Protein AF-A0A355RFV9-F1 (afdb_monomer)

Foldseek 3Di:
DEAAADDPVCVVVVVCVVVCVCVVVVHDDDDDHHHLPDQQLVCVVVVVDPDYDADPQLQVVSVVVPSVDDDPDDPDPDDPDDFDDDPPLPDDDPVSCVPPDGDFRDNHRVRVVVVVD

Radius of gyration: 17.01 Å; Cα contacts (8 Å, |Δi|>4): 99; chains: 1; bounding box: 43×23×51 Å

Mean predicted aligned error: 3.71 Å

pLDDT: mean 92.27, std 5.57, range [68.94, 98.69]

Sequence (117 aa):
QLQWVTQAQFAGYYVALDKGFYAAEDLNVTILPGGPDIAPPQVLAGGGADAMLNWMPSALAAREKGLPVVNIAQPFKSSGLMLTCWKDTGIKSPADFKGKTIGVWFYGNEYPFLSWM

Structure (mmCIF, N/CA/C/O backbone):
data_AF-A0A355RFV9-F1
#
_entry.id   AF-A0A355RFV9-F1
#
loop_
_atom_site.group_PDB
_atom_site.id
_atom_site.type_symbol
_atom_site.label_atom_id
_atom_site.label_alt_id
_atom_site.label_comp_id
_atom_site.label_asym_id
_atom_site.label_entity_id
_atom_site.label_seq_id
_atom_site.pdbx_PDB_ins_code
_atom_site.Cartn_x
_atom_site.Cartn_y
_atom_site.Cartn_z
_atom_site.occupancy
_atom_site.B_iso_or_equiv
_atom_site.auth_seq_id
_atom_site.auth_comp_id
_atom_site.auth_asym_id
_atom_site.auth_atom_id
_atom_site.pdbx_PDB_model_num
ATOM 1 N N . GLN A 1 1 ? 5.079 -4.544 -5.569 1.00 96.81 1 GLN A N 1
ATOM 2 C CA . GLN A 1 1 ? 4.353 -5.144 -4.427 1.00 96.81 1 GLN A CA 1
ATOM 3 C C . GLN A 1 1 ? 3.027 -4.422 -4.182 1.00 96.81 1 GLN A C 1
ATOM 5 O O . GLN A 1 1 ? 3.042 -3.232 -3.879 1.00 96.81 1 GLN A O 1
ATOM 10 N N . LEU A 1 2 ? 1.887 -5.110 -4.323 1.00 95.44 2 LEU A N 1
ATOM 11 C CA . LEU A 1 2 ? 0.577 -4.566 -3.935 1.00 95.44 2 LEU A CA 1
ATOM 12 C C . LEU A 1 2 ? 0.400 -4.575 -2.406 1.00 95.44 2 LEU A C 1
ATOM 14 O O . LEU A 1 2 ? 0.997 -5.402 -1.717 1.00 95.44 2 LEU A O 1
ATOM 18 N N . GLN A 1 3 ? -0.454 -3.683 -1.893 1.00 91.25 3 GLN A N 1
ATOM 19 C CA . GLN A 1 3 ? -0.756 -3.568 -0.457 1.00 91.25 3 GLN A CA 1
ATOM 20 C C . GLN A 1 3 ? -1.679 -4.683 0.054 1.00 91.25 3 GLN A C 1
ATOM 22 O O . GLN A 1 3 ? -1.682 -4.983 1.241 1.00 91.25 3 GLN A O 1
ATOM 27 N N . TRP A 1 4 ? -2.490 -5.279 -0.822 1.00 93.06 4 TRP A N 1
ATOM 28 C CA . TRP A 1 4 ? -3.521 -6.244 -0.443 1.00 93.06 4 TRP A CA 1
ATOM 29 C C . TRP A 1 4 ? -3.697 -7.325 -1.516 1.00 93.06 4 TRP A C 1
ATOM 31 O O . TRP A 1 4 ? -3.091 -7.240 -2.590 1.00 93.06 4 TRP A O 1
ATOM 41 N N . VAL A 1 5 ? -4.525 -8.336 -1.237 1.00 93.88 5 VAL A N 1
ATOM 42 C CA . VAL A 1 5 ? -4.939 -9.312 -2.260 1.00 93.88 5 VAL A CA 1
ATOM 43 C C . VAL A 1 5 ? -5.675 -8.610 -3.404 1.00 93.88 5 VAL A C 1
ATOM 45 O O . VAL A 1 5 ? -6.225 -7.521 -3.226 1.00 93.88 5 VAL A O 1
ATOM 48 N N . THR A 1 6 ? -5.706 -9.229 -4.584 1.00 93.50 6 THR A N 1
ATOM 49 C CA . THR A 1 6 ? -6.329 -8.655 -5.783 1.00 93.50 6 THR A CA 1
ATOM 50 C C . THR A 1 6 ? -7.781 -8.241 -5.526 1.00 93.50 6 THR A C 1
ATOM 52 O O . THR A 1 6 ? -8.633 -9.060 -5.191 1.00 93.50 6 THR A O 1
ATOM 55 N N . GLN A 1 7 ? -8.052 -6.946 -5.691 1.00 92.50 7 GLN A N 1
ATOM 56 C CA . GLN A 1 7 ? -9.354 -6.310 -5.506 1.00 92.50 7 GLN A CA 1
ATOM 57 C C . GLN A 1 7 ? -9.505 -5.144 -6.489 1.00 92.50 7 GLN A C 1
ATOM 59 O O . GLN A 1 7 ? -8.528 -4.703 -7.100 1.00 92.50 7 GLN A O 1
ATOM 64 N N . ALA A 1 8 ? -10.723 -4.607 -6.606 1.00 93.56 8 ALA A N 1
ATOM 65 C CA . ALA A 1 8 ? -11.060 -3.540 -7.550 1.00 93.56 8 ALA A CA 1
ATOM 66 C C . ALA A 1 8 ? -10.138 -2.308 -7.454 1.00 93.56 8 ALA A C 1
ATOM 68 O O . ALA A 1 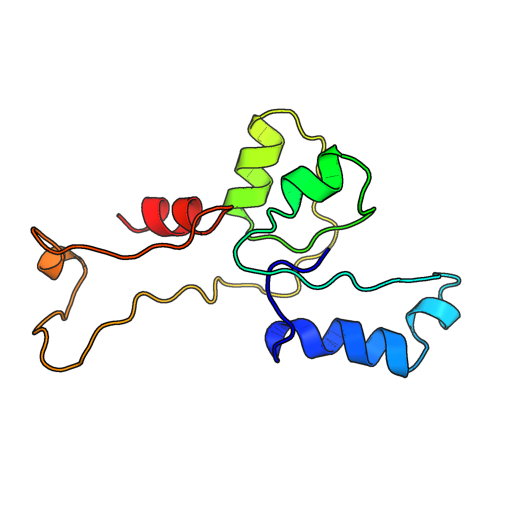8 ? -9.812 -1.710 -8.475 1.00 93.56 8 ALA A O 1
ATOM 69 N N . GLN A 1 9 ? -9.639 -1.976 -6.257 1.00 90.75 9 GLN A N 1
ATOM 70 C CA . GLN A 1 9 ? -8.700 -0.864 -6.049 1.00 90.75 9 GLN A CA 1
ATOM 71 C C . GLN A 1 9 ? -7.377 -0.998 -6.827 1.00 90.75 9 GLN A C 1
ATOM 73 O O . GLN A 1 9 ? -6.687 -0.004 -7.031 1.00 90.75 9 GLN A O 1
ATOM 78 N N . PHE A 1 10 ? -7.021 -2.205 -7.281 1.00 94.62 10 PHE A N 1
ATOM 79 C CA . PHE A 1 10 ? -5.806 -2.470 -8.056 1.00 94.62 10 PHE A CA 1
ATOM 80 C C . PHE A 1 10 ? -6.068 -2.695 -9.548 1.00 94.62 10 PHE A C 1
ATOM 82 O O . PHE A 1 10 ? -5.122 -2.944 -10.294 1.00 94.62 10 PHE A O 1
ATOM 89 N N . ALA A 1 11 ? -7.324 -2.609 -10.003 1.00 95.69 11 ALA A N 1
ATOM 90 C CA . ALA A 1 11 ? -7.705 -2.952 -11.373 1.00 95.69 11 ALA A CA 1
ATOM 91 C C . ALA A 1 11 ? -6.898 -2.177 -12.426 1.00 95.69 11 ALA A C 1
ATOM 93 O O . ALA A 1 11 ? -6.488 -2.760 -13.424 1.00 95.69 11 ALA A O 1
ATOM 94 N N . GLY A 1 12 ? -6.601 -0.896 -12.178 1.00 96.12 12 GLY A N 1
ATOM 95 C CA . GLY A 1 12 ? -5.817 -0.067 -13.097 1.00 96.12 12 GLY A CA 1
ATOM 96 C C . GLY A 1 12 ? -4.435 -0.645 -13.426 1.00 96.12 12 GLY A C 1
ATOM 97 O O . GLY A 1 12 ? -4.032 -0.613 -14.584 1.00 96.12 12 GLY A O 1
ATOM 98 N N . TYR A 1 13 ? -3.745 -1.237 -12.446 1.00 96.81 13 TYR A N 1
ATOM 99 C CA . TYR A 1 13 ? -2.420 -1.837 -12.653 1.00 96.81 13 TYR A CA 1
ATOM 100 C C . TYR A 1 13 ? -2.497 -3.104 -13.506 1.00 96.81 13 TYR A C 1
ATOM 102 O O . TYR A 1 13 ? -1.696 -3.292 -14.418 1.00 96.81 13 TYR A O 1
ATOM 110 N N . TYR A 1 14 ? -3.496 -3.953 -13.252 1.00 97.38 14 TYR A N 1
ATOM 111 C CA . TYR A 1 14 ? -3.710 -5.168 -14.039 1.00 97.38 14 TYR A CA 1
ATOM 112 C C . TYR A 1 14 ? -4.155 -4.854 -15.468 1.00 97.38 14 TYR A C 1
ATOM 114 O O . TYR A 1 14 ? -3.654 -5.464 -16.404 1.00 97.38 14 TYR A O 1
ATOM 122 N N . VAL A 1 15 ? -5.040 -3.871 -15.654 1.00 98.06 15 VAL A N 1
ATOM 123 C CA . VAL A 1 15 ? -5.462 -3.423 -16.990 1.00 98.06 15 VAL A CA 1
ATOM 124 C C . VAL A 1 15 ? -4.292 -2.812 -17.759 1.00 98.06 15 VAL A C 1
ATOM 126 O O . VAL A 1 15 ? -4.173 -3.055 -18.954 1.00 98.06 15 VAL A O 1
ATOM 129 N N . ALA A 1 16 ? -3.416 -2.044 -17.104 1.00 98.19 16 ALA A N 1
ATOM 130 C CA . ALA A 1 16 ? -2.219 -1.503 -17.747 1.00 98.19 16 ALA A CA 1
ATOM 131 C C . ALA A 1 16 ? -1.264 -2.610 -18.221 1.00 98.19 16 ALA A C 1
ATOM 133 O O . ALA A 1 16 ? -0.692 -2.497 -19.305 1.00 98.19 16 ALA A O 1
ATOM 134 N N . LEU A 1 17 ? -1.136 -3.690 -17.445 1.00 98.12 17 LEU A N 1
ATOM 135 C CA . LEU A 1 17 ? -0.372 -4.869 -17.842 1.00 98.12 17 LEU A CA 1
ATOM 136 C C . LEU A 1 17 ? -1.019 -5.592 -19.032 1.00 98.12 17 LEU A C 1
ATOM 138 O O . LEU A 1 17 ? -0.354 -5.805 -20.039 1.00 98.12 17 LEU A O 1
ATOM 142 N N . ASP A 1 18 ? -2.312 -5.906 -18.941 1.00 98.25 18 ASP A N 1
ATOM 143 C CA . ASP A 1 18 ? -3.067 -6.629 -19.976 1.00 98.25 18 ASP A CA 1
ATOM 144 C C . ASP A 1 18 ? -3.123 -5.867 -21.311 1.00 98.25 18 ASP A C 1
ATOM 146 O O . ASP A 1 18 ? -2.957 -6.444 -22.382 1.00 98.25 18 ASP A O 1
ATOM 150 N N . LYS A 1 19 ? -3.266 -4.538 -21.256 1.00 98.62 19 LYS A N 1
ATOM 151 C CA . LYS A 1 19 ? -3.265 -3.670 -22.443 1.00 98.62 19 LYS A CA 1
ATOM 152 C C . LYS A 1 19 ? -1.870 -3.350 -22.988 1.00 98.62 19 LYS A C 1
ATOM 154 O O . LYS A 1 19 ? -1.771 -2.609 -23.963 1.00 98.62 19 LYS A O 1
ATOM 159 N N . GLY A 1 20 ? -0.804 -3.861 -22.372 1.00 98.50 20 GLY A N 1
ATOM 160 C CA . GLY A 1 20 ? 0.570 -3.632 -22.818 1.00 98.50 20 GLY A CA 1
ATOM 161 C C . GLY A 1 20 ? 1.089 -2.208 -22.595 1.00 98.50 20 GLY A C 1
ATOM 162 O O . GLY A 1 20 ? 2.080 -1.830 -23.210 1.00 98.50 20 GLY A O 1
ATOM 163 N N . PHE A 1 21 ? 0.467 -1.413 -21.718 1.00 98.69 21 PHE A N 1
ATOM 164 C CA . PHE A 1 21 ? 0.902 -0.035 -21.454 1.00 98.69 21 PHE A CA 1
ATOM 165 C C . PHE A 1 21 ? 2.293 0.026 -20.825 1.00 98.69 21 PHE A C 1
ATOM 167 O O . PHE A 1 21 ? 3.054 0.929 -21.137 1.00 98.69 21 PHE A O 1
ATOM 174 N N . TYR A 1 22 ? 2.661 -0.948 -19.990 1.00 98.50 22 TYR A N 1
ATOM 175 C CA . TYR A 1 22 ? 4.030 -1.031 -19.476 1.00 98.50 22 TYR A CA 1
ATOM 176 C C . TYR A 1 22 ? 5.040 -1.357 -20.581 1.00 98.50 22 TYR A C 1
ATOM 178 O O . TYR A 1 22 ? 6.082 -0.718 -20.654 1.00 98.50 22 TYR A O 1
ATOM 186 N N . ALA A 1 23 ? 4.707 -2.290 -21.478 1.00 98.44 23 ALA A N 1
ATOM 187 C CA . ALA A 1 23 ? 5.581 -2.658 -22.590 1.00 98.44 23 ALA A CA 1
ATOM 188 C C . ALA A 1 23 ? 5.760 -1.509 -23.597 1.00 98.44 23 ALA A C 1
ATOM 190 O O . ALA A 1 23 ? 6.843 -1.354 -24.145 1.00 98.44 23 ALA A O 1
ATOM 191 N N . ALA A 1 24 ? 4.725 -0.687 -23.808 1.00 98.62 24 ALA A N 1
ATOM 192 C CA . ALA A 1 24 ? 4.806 0.518 -24.636 1.00 98.62 24 ALA A CA 1
ATOM 193 C C . ALA A 1 24 ? 5.776 1.579 -24.080 1.00 98.62 24 ALA A C 1
ATOM 195 O O . ALA A 1 24 ? 6.246 2.419 -24.839 1.00 98.62 24 ALA A O 1
ATOM 196 N N . GLU A 1 25 ? 6.080 1.516 -22.781 1.00 98.25 25 GLU A N 1
ATOM 197 C CA . GLU A 1 25 ? 7.043 2.375 -22.079 1.00 98.25 25 GLU A CA 1
ATOM 198 C C . GLU A 1 25 ? 8.363 1.631 -21.780 1.00 98.25 25 GLU A C 1
ATOM 200 O O . GLU A 1 25 ? 9.104 2.016 -20.877 1.00 98.25 25 GLU A O 1
ATOM 205 N N . ASP A 1 26 ? 8.642 0.526 -22.486 1.00 98.44 26 ASP A N 1
ATOM 206 C CA . ASP A 1 26 ? 9.832 -0.323 -22.311 1.00 98.44 26 ASP A CA 1
ATOM 207 C C . ASP A 1 26 ? 9.999 -0.917 -20.889 1.00 98.44 26 ASP A C 1
ATOM 209 O O . ASP A 1 26 ? 11.105 -1.242 -20.447 1.00 98.44 26 ASP A O 1
ATOM 213 N N . LEU A 1 27 ? 8.895 -1.111 -20.155 1.00 98.19 27 LEU A N 1
ATOM 214 C CA . LEU A 1 27 ? 8.883 -1.689 -18.806 1.00 98.19 27 LEU A CA 1
ATOM 215 C C . LEU A 1 27 ? 8.402 -3.148 -18.799 1.00 98.19 27 LEU A C 1
ATOM 217 O O . LEU A 1 27 ? 7.292 -3.466 -19.229 1.00 98.19 27 LEU A O 1
ATOM 221 N N . ASN A 1 28 ? 9.194 -4.035 -18.188 1.00 97.81 28 ASN A N 1
ATOM 222 C CA . ASN A 1 28 ? 8.794 -5.412 -17.883 1.00 97.81 28 ASN A CA 1
ATOM 223 C C . ASN A 1 28 ? 8.252 -5.515 -16.448 1.00 97.81 28 ASN A C 1
ATOM 225 O O . ASN A 1 28 ? 8.998 -5.762 -15.499 1.00 97.81 28 ASN A O 1
ATOM 229 N N . VAL A 1 29 ? 6.951 -5.289 -16.274 1.00 98.06 29 VAL A N 1
ATOM 230 C CA . VAL A 1 29 ? 6.328 -5.222 -14.945 1.00 98.06 29 VAL A CA 1
ATOM 231 C C . VAL A 1 29 ? 5.774 -6.576 -14.509 1.00 98.06 29 VAL A C 1
ATOM 233 O O . VAL A 1 29 ? 4.910 -7.150 -15.166 1.00 98.06 29 VAL A O 1
ATOM 236 N N . THR A 1 30 ? 6.191 -7.032 -13.325 1.00 98.00 30 THR A N 1
ATOM 237 C CA . THR A 1 30 ? 5.559 -8.150 -12.607 1.00 98.00 30 THR A CA 1
ATOM 238 C C . THR A 1 30 ? 4.759 -7.626 -11.416 1.00 98.00 30 THR A C 1
ATOM 240 O O . THR A 1 30 ? 5.293 -6.959 -10.527 1.00 98.00 30 THR A O 1
ATOM 243 N N . ILE A 1 31 ? 3.462 -7.941 -11.366 1.00 97.88 31 ILE A N 1
ATOM 244 C CA . ILE A 1 31 ? 2.589 -7.534 -10.259 1.00 97.88 31 ILE A CA 1
ATOM 245 C C . ILE A 1 31 ? 2.597 -8.617 -9.179 1.00 97.88 31 ILE A C 1
ATOM 247 O O . ILE A 1 31 ? 1.996 -9.677 -9.339 1.00 97.88 31 ILE A O 1
ATOM 251 N N . LEU A 1 32 ? 3.243 -8.320 -8.051 1.00 97.44 32 LEU A N 1
ATOM 252 C CA . LEU A 1 32 ? 3.227 -9.179 -6.865 1.00 97.44 32 LEU A CA 1
ATOM 253 C C . LEU A 1 32 ? 1.974 -8.899 -6.016 1.00 97.44 32 LEU A C 1
ATOM 255 O O . LEU A 1 32 ? 1.807 -7.748 -5.583 1.00 97.44 32 LEU A O 1
ATOM 259 N N . PRO A 1 33 ? 1.105 -9.897 -5.757 1.00 95.44 33 PRO A N 1
ATOM 260 C CA . PRO A 1 33 ? -0.050 -9.718 -4.883 1.00 95.44 33 PRO A CA 1
ATOM 261 C C . PRO A 1 33 ? 0.390 -9.421 -3.443 1.00 95.44 33 PRO A C 1
ATOM 263 O O . PRO A 1 33 ? 1.453 -9.853 -2.998 1.00 95.44 33 PRO A O 1
ATOM 266 N N . GLY A 1 34 ? -0.420 -8.647 -2.720 1.00 94.00 34 GLY A N 1
ATOM 267 C CA . GLY A 1 34 ? -0.266 -8.456 -1.278 1.00 94.00 34 GLY A CA 1
ATOM 268 C C . GLY A 1 34 ? -1.048 -9.503 -0.490 1.00 94.00 34 GLY A C 1
ATOM 269 O O . GLY A 1 34 ? -1.529 -10.492 -1.043 1.00 94.00 34 GLY A O 1
ATOM 270 N N . GLY A 1 35 ? -1.218 -9.264 0.806 1.00 92.50 35 GLY A N 1
ATOM 271 C CA . GLY A 1 35 ? -2.001 -10.144 1.662 1.00 92.50 35 GLY A CA 1
ATOM 272 C C . GLY A 1 35 ? -1.816 -9.861 3.152 1.00 92.50 35 GLY A C 1
ATOM 273 O O . GLY A 1 35 ? -1.064 -8.954 3.505 1.00 92.50 35 GLY A O 1
ATOM 274 N N . PRO A 1 36 ? -2.486 -10.653 4.010 1.00 89.44 36 PRO A N 1
ATOM 275 C CA . PRO A 1 36 ? -2.452 -10.526 5.470 1.00 89.44 36 PRO A CA 1
ATOM 276 C C . PRO A 1 36 ? -1.068 -10.409 6.087 1.00 89.44 36 PRO A C 1
ATOM 278 O O . PRO A 1 36 ? -0.883 -9.652 7.037 1.00 89.44 36 PRO A O 1
ATOM 281 N N . ASP A 1 37 ? -0.137 -11.177 5.528 1.00 90.31 37 ASP A N 1
ATOM 282 C CA . ASP A 1 37 ? 1.179 -11.446 6.099 1.00 90.31 37 ASP A CA 1
ATOM 283 C C . ASP A 1 37 ? 2.294 -10.745 5.308 1.00 90.31 37 ASP A C 1
ATOM 285 O O . ASP A 1 37 ? 3.474 -11.046 5.477 1.00 90.31 37 ASP A O 1
ATOM 289 N N . ILE A 1 38 ? 1.930 -9.826 4.404 1.00 92.50 38 ILE A N 1
ATOM 290 C CA . ILE A 1 38 ? 2.873 -9.121 3.536 1.00 92.50 38 ILE A CA 1
ATOM 291 C C . ILE A 1 38 ? 2.912 -7.648 3.922 1.00 92.50 38 ILE A C 1
ATOM 293 O O . ILE A 1 38 ? 1.935 -6.922 3.760 1.00 92.50 38 ILE A O 1
ATOM 297 N N . ALA A 1 39 ? 4.087 -7.187 4.344 1.00 93.12 39 ALA A N 1
ATOM 298 C CA . ALA A 1 39 ? 4.375 -5.777 4.563 1.00 93.12 39 ALA A CA 1
ATOM 299 C C . ALA A 1 39 ? 5.176 -5.210 3.378 1.00 93.12 39 ALA A C 1
ATOM 301 O O . ALA A 1 39 ? 6.377 -5.483 3.273 1.00 93.12 39 ALA A O 1
ATOM 302 N N . PRO A 1 40 ? 4.586 -4.384 2.492 1.00 95.50 40 PRO A N 1
ATOM 303 C CA . PRO A 1 40 ? 5.302 -3.893 1.315 1.00 95.50 40 PRO A CA 1
ATOM 304 C C . PRO A 1 40 ? 6.596 -3.119 1.599 1.00 95.50 40 PRO A C 1
ATOM 306 O O . PRO A 1 40 ? 7.555 -3.332 0.857 1.00 95.50 40 PRO A O 1
ATOM 309 N N . PRO A 1 41 ? 6.708 -2.315 2.681 1.00 94.94 41 PRO A N 1
ATOM 310 C CA . PRO A 1 41 ? 7.986 -1.706 3.048 1.00 94.94 41 PRO A CA 1
ATOM 311 C C . PRO A 1 41 ? 9.093 -2.726 3.332 1.00 94.94 41 PRO A C 1
ATOM 313 O O . PRO A 1 41 ? 10.246 -2.474 2.996 1.00 94.94 41 PRO A O 1
ATOM 316 N N . GLN A 1 42 ? 8.761 -3.879 3.923 1.00 94.50 42 GLN A N 1
ATOM 317 C CA . GLN A 1 42 ? 9.738 -4.936 4.202 1.00 94.50 42 GLN A CA 1
AT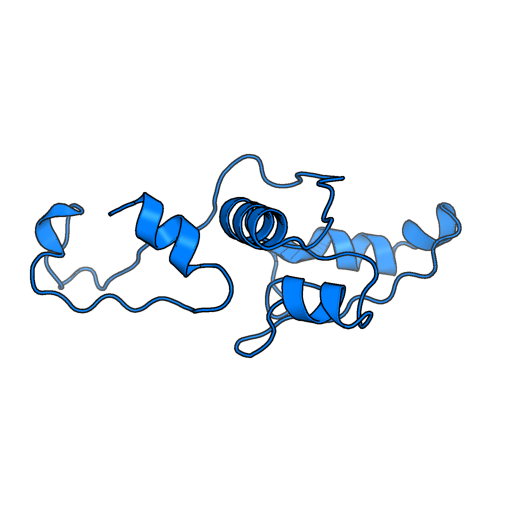OM 318 C C . GLN A 1 42 ? 10.157 -5.658 2.919 1.00 94.50 42 GLN A C 1
ATOM 320 O O . GLN A 1 42 ? 11.341 -5.919 2.733 1.00 94.50 42 GLN A O 1
ATOM 325 N N . VAL A 1 43 ? 9.210 -5.920 2.010 1.00 96.56 43 VAL A N 1
ATOM 326 C CA . VAL A 1 43 ? 9.509 -6.501 0.690 1.00 96.56 43 VAL A CA 1
ATOM 327 C C . VAL A 1 43 ? 10.439 -5.584 -0.108 1.00 96.56 43 VAL A C 1
ATOM 329 O O . VAL A 1 43 ? 11.421 -6.059 -0.672 1.00 96.56 43 VAL A O 1
ATOM 332 N N . LEU A 1 44 ? 10.170 -4.273 -0.106 1.00 96.19 44 LEU A N 1
ATOM 333 C CA . LEU A 1 44 ? 11.024 -3.270 -0.746 1.00 96.19 44 LEU A CA 1
ATOM 334 C C . LEU A 1 44 ? 12.425 -3.244 -0.111 1.00 96.19 44 LEU A C 1
ATOM 336 O O . LEU A 1 44 ? 13.426 -3.306 -0.816 1.00 96.19 44 LEU A O 1
ATOM 340 N N . ALA A 1 45 ? 12.503 -3.201 1.224 1.00 95.44 45 ALA A N 1
ATOM 341 C CA . ALA A 1 45 ? 13.772 -3.184 1.955 1.00 95.44 45 ALA A CA 1
ATOM 342 C C . ALA A 1 45 ? 14.630 -4.434 1.701 1.00 95.44 45 ALA A C 1
ATOM 344 O O . ALA A 1 45 ? 15.853 -4.341 1.653 1.00 95.44 45 ALA A O 1
ATOM 345 N N . GLY A 1 46 ? 13.990 -5.595 1.533 1.00 96.25 46 GLY A N 1
ATOM 346 C CA . GLY A 1 46 ? 14.650 -6.858 1.207 1.00 96.25 46 GLY A CA 1
ATOM 347 C C . GLY A 1 46 ? 15.013 -7.027 -0.271 1.00 96.25 46 GLY A C 1
ATOM 348 O O . GLY A 1 46 ? 15.543 -8.074 -0.631 1.00 96.25 46 GLY A O 1
ATOM 349 N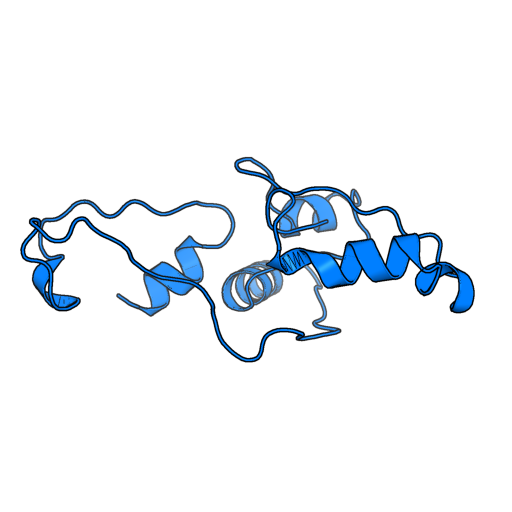 N . GLY A 1 47 ? 14.710 -6.048 -1.133 1.00 96.50 47 GLY A N 1
ATOM 350 C CA . GLY A 1 47 ? 14.956 -6.130 -2.576 1.00 96.50 47 GLY A CA 1
ATOM 351 C C . GLY A 1 47 ? 14.007 -7.067 -3.330 1.00 96.50 47 GLY A C 1
ATOM 352 O O . GLY A 1 47 ? 14.280 -7.428 -4.469 1.00 96.50 47 GLY A O 1
ATOM 353 N N . GLY A 1 48 ? 12.890 -7.474 -2.718 1.00 97.44 48 GLY A N 1
ATOM 354 C CA . GLY A 1 48 ? 11.890 -8.341 -3.351 1.00 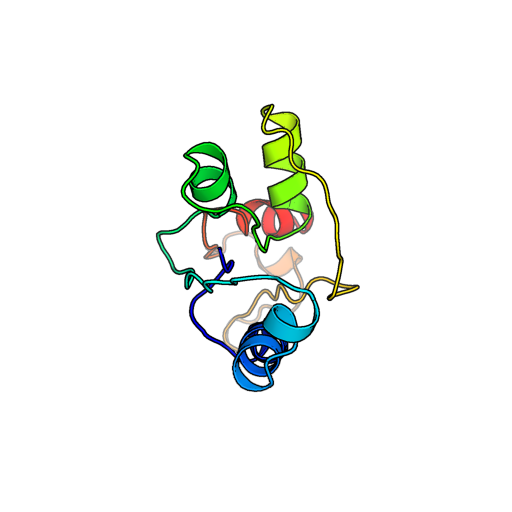97.44 48 GLY A CA 1
ATOM 355 C C . GLY A 1 48 ? 10.938 -7.607 -4.302 1.00 97.44 48 GLY A C 1
ATOM 356 O O . GLY A 1 48 ? 10.141 -8.246 -4.984 1.00 97.44 48 GLY A O 1
ATOM 357 N N . ALA A 1 49 ? 10.980 -6.273 -4.330 1.00 97.88 49 ALA A N 1
ATOM 358 C CA . ALA A 1 49 ? 10.226 -5.444 -5.263 1.00 97.88 49 ALA A CA 1
ATOM 359 C C . ALA A 1 49 ? 10.944 -4.113 -5.512 1.00 97.88 49 ALA A C 1
ATOM 361 O O . ALA A 1 49 ? 11.587 -3.587 -4.609 1.00 97.88 49 ALA A O 1
ATOM 362 N N . ASP A 1 50 ? 10.737 -3.535 -6.696 1.00 97.06 50 ASP A N 1
ATOM 363 C CA . ASP A 1 50 ? 11.276 -2.216 -7.069 1.00 97.06 50 ASP A CA 1
ATOM 364 C C . ASP A 1 50 ? 10.335 -1.063 -6.686 1.00 97.06 50 ASP A C 1
ATOM 366 O O . ASP A 1 50 ? 10.756 0.065 -6.438 1.00 97.06 50 ASP A O 1
ATOM 370 N N . ALA A 1 51 ? 9.032 -1.351 -6.619 1.00 96.62 51 ALA A N 1
ATOM 371 C CA . ALA A 1 51 ? 7.988 -0.403 -6.251 1.00 96.62 51 ALA A CA 1
ATOM 372 C C . ALA A 1 51 ? 6.946 -1.049 -5.332 1.00 96.62 51 ALA A C 1
ATOM 374 O O . ALA A 1 51 ? 6.62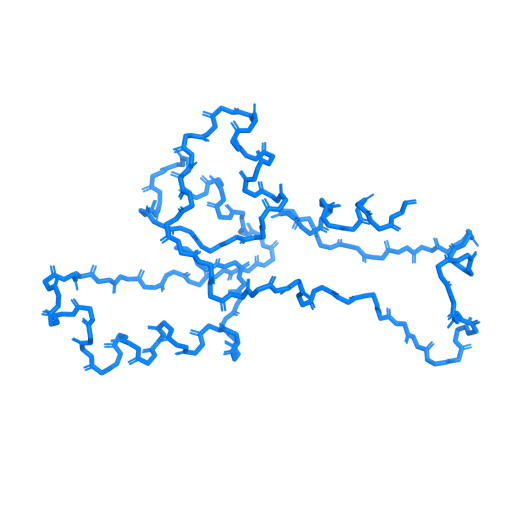8 -2.243 -5.436 1.00 96.62 51 ALA A O 1
ATOM 375 N N . MET A 1 52 ? 6.356 -0.235 -4.459 1.00 95.69 52 MET A N 1
ATOM 376 C CA . MET A 1 52 ? 5.271 -0.647 -3.573 1.00 95.69 52 MET A CA 1
ATOM 377 C C . MET A 1 52 ? 4.079 0.301 -3.659 1.00 95.69 52 MET A C 1
ATOM 379 O O . MET A 1 52 ? 4.239 1.511 -3.802 1.00 95.69 52 MET A O 1
ATOM 383 N N . LEU A 1 53 ? 2.884 -0.261 -3.501 1.00 94.62 53 LEU A N 1
ATOM 384 C CA . LEU A 1 53 ? 1.714 0.503 -3.082 1.00 94.62 53 LEU A CA 1
ATOM 385 C C . LEU A 1 53 ? 1.663 0.492 -1.564 1.00 94.62 53 LEU A C 1
ATOM 387 O O . LEU A 1 53 ? 1.890 -0.557 -0.967 1.00 94.62 53 LEU A O 1
ATOM 391 N N . ASN A 1 54 ? 1.365 1.636 -0.956 1.00 92.50 54 ASN A N 1
ATOM 392 C CA . ASN A 1 54 ? 1.255 1.733 0.491 1.00 92.50 54 ASN A CA 1
ATOM 393 C C . ASN A 1 54 ? 0.308 2.865 0.914 1.00 92.50 54 ASN A C 1
ATOM 395 O O . ASN A 1 54 ? 0.045 3.800 0.156 1.00 92.50 54 ASN A O 1
ATOM 399 N N . TRP A 1 55 ? -0.168 2.798 2.153 1.00 90.31 55 TRP A N 1
ATOM 400 C CA . TRP A 1 55 ? -0.792 3.920 2.840 1.00 90.31 55 TRP A CA 1
ATOM 401 C C . TRP A 1 55 ? 0.246 5.007 3.127 1.00 90.31 55 TRP A C 1
ATOM 403 O O . TRP A 1 55 ? 1.340 4.709 3.611 1.00 90.31 55 TRP A O 1
ATOM 413 N N . MET A 1 56 ? -0.108 6.277 2.909 1.00 90.50 56 MET A N 1
ATOM 414 C CA . MET A 1 56 ? 0.817 7.395 3.144 1.00 90.50 56 MET A CA 1
ATOM 415 C C . MET A 1 56 ? 1.394 7.432 4.572 1.00 90.50 56 MET A C 1
ATOM 417 O O . MET A 1 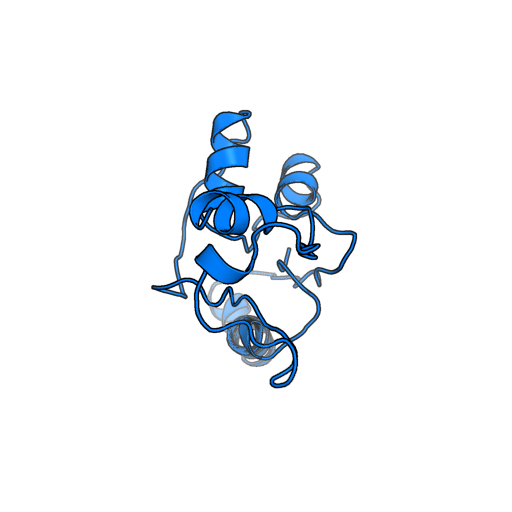56 ? 2.613 7.556 4.685 1.00 90.50 56 MET A O 1
ATOM 421 N N . PRO A 1 57 ? 0.609 7.252 5.657 1.00 90.62 57 PRO A N 1
ATOM 422 C CA . PRO A 1 57 ? 1.171 7.212 7.011 1.00 90.62 57 PRO A CA 1
ATOM 423 C C . PRO A 1 57 ? 2.182 6.076 7.227 1.00 90.62 57 PRO A C 1
ATOM 425 O O . PRO A 1 57 ? 3.226 6.292 7.834 1.00 90.62 57 PRO A O 1
ATOM 428 N N . SER A 1 58 ? 1.923 4.885 6.674 1.00 91.31 58 SER A N 1
ATOM 429 C CA . SER A 1 58 ? 2.858 3.753 6.749 1.00 91.31 58 SER A CA 1
ATOM 430 C C . SER A 1 58 ? 4.146 4.024 5.965 1.00 91.31 58 SER A C 1
ATOM 432 O O . SER A 1 58 ? 5.241 3.745 6.454 1.00 91.31 58 SER A O 1
ATOM 434 N N . ALA A 1 59 ? 4.044 4.613 4.769 1.00 93.12 59 ALA A N 1
ATOM 435 C CA . ALA A 1 59 ? 5.207 4.973 3.961 1.00 93.12 59 ALA A CA 1
ATOM 436 C C . ALA A 1 59 ? 6.076 6.041 4.647 1.00 93.12 59 ALA A C 1
ATOM 438 O O . ALA A 1 59 ? 7.302 5.928 4.640 1.00 93.12 59 ALA A O 1
ATOM 439 N N . LEU A 1 60 ? 5.452 7.040 5.282 1.00 93.19 60 LEU A N 1
ATOM 440 C CA . LEU A 1 60 ? 6.153 8.048 6.080 1.00 93.19 60 LEU A CA 1
ATOM 441 C C . LEU A 1 60 ? 6.856 7.418 7.284 1.00 93.19 60 LEU A C 1
ATOM 443 O O . LEU A 1 60 ? 8.046 7.652 7.468 1.00 93.19 60 LEU A O 1
ATOM 447 N N . ALA A 1 61 ? 6.178 6.546 8.032 1.00 92.75 61 ALA A N 1
ATOM 448 C CA . ALA A 1 61 ? 6.789 5.848 9.160 1.00 92.75 61 ALA A CA 1
ATOM 449 C C . ALA A 1 61 ? 7.964 4.944 8.737 1.00 92.75 61 ALA A C 1
ATOM 451 O O . ALA A 1 61 ? 8.959 4.833 9.452 1.00 92.75 61 ALA A O 1
ATOM 452 N N . ALA A 1 62 ? 7.886 4.303 7.566 1.00 94.12 62 ALA A N 1
ATOM 453 C CA . ALA A 1 62 ? 9.009 3.548 7.008 1.00 94.12 62 ALA A CA 1
ATOM 454 C C . ALA A 1 62 ? 10.189 4.468 6.649 1.00 94.12 62 ALA A C 1
ATOM 456 O O . ALA A 1 62 ? 11.341 4.126 6.926 1.00 94.12 62 ALA A O 1
ATOM 457 N N . ARG A 1 63 ? 9.903 5.651 6.089 1.00 96.00 63 ARG A N 1
ATOM 458 C CA . ARG A 1 63 ? 10.913 6.668 5.778 1.00 96.00 63 ARG A CA 1
ATOM 459 C C . ARG A 1 63 ? 11.601 7.207 7.029 1.00 96.00 63 ARG A C 1
ATOM 461 O O . ARG A 1 63 ? 12.823 7.307 7.043 1.00 96.00 63 ARG A O 1
ATOM 468 N N . GLU A 1 64 ? 10.845 7.496 8.085 1.00 95.06 64 GLU A N 1
ATOM 469 C CA . GLU A 1 64 ? 11.384 7.919 9.387 1.00 95.06 64 GLU A CA 1
ATOM 470 C C . GLU A 1 64 ? 12.309 6.864 10.007 1.00 95.06 64 GLU A C 1
ATOM 472 O O . GLU A 1 64 ? 13.296 7.204 10.653 1.00 95.06 64 GLU A O 1
ATOM 477 N N . LYS A 1 65 ? 12.039 5.579 9.753 1.00 94.19 65 LYS A N 1
ATOM 478 C CA . LYS A 1 65 ? 12.888 4.451 10.171 1.00 94.19 65 LYS A CA 1
ATOM 479 C C . LYS A 1 65 ? 14.104 4.213 9.263 1.00 94.19 65 LYS A C 1
ATOM 481 O O . LYS A 1 65 ? 14.822 3.238 9.463 1.00 94.19 65 LYS A O 1
ATOM 486 N N . GLY A 1 66 ? 14.347 5.083 8.281 1.00 95.31 66 GLY A N 1
ATOM 487 C CA . GLY A 1 66 ? 15.544 5.066 7.438 1.00 95.31 66 GLY A CA 1
ATOM 488 C C . GLY A 1 66 ? 15.395 4.353 6.094 1.00 95.31 66 GLY A C 1
ATOM 489 O O . GLY A 1 66 ? 16.364 4.311 5.339 1.00 95.31 66 GLY A O 1
ATOM 490 N N . LEU A 1 67 ? 14.214 3.828 5.745 1.00 96.38 67 LEU A N 1
ATOM 491 C CA . LEU A 1 67 ? 13.991 3.276 4.406 1.00 96.38 67 LEU A CA 1
ATOM 492 C C . LEU A 1 67 ? 13.863 4.436 3.396 1.00 96.38 67 LEU A C 1
ATOM 494 O O . LEU A 1 67 ? 12.942 5.243 3.534 1.00 96.38 67 LEU A O 1
ATOM 498 N N . PRO A 1 68 ? 14.727 4.560 2.370 1.00 94.50 68 PRO A N 1
ATOM 499 C CA . PRO A 1 68 ? 14.790 5.745 1.508 1.00 94.50 68 PRO A CA 1
ATOM 500 C C . PRO A 1 68 ? 13.681 5.768 0.436 1.00 94.50 68 PRO A C 1
ATOM 502 O O . PRO A 1 68 ? 13.941 5.909 -0.755 1.00 94.50 68 PRO A O 1
ATOM 505 N N . VAL A 1 69 ? 12.418 5.632 0.847 1.00 95.69 69 VAL A N 1
ATOM 506 C CA . VAL A 1 69 ? 11.257 5.580 -0.055 1.00 95.69 69 VAL A CA 1
ATOM 507 C C . VAL A 1 69 ? 10.908 6.955 -0.609 1.00 95.69 69 VAL A C 1
ATOM 509 O O . VAL A 1 69 ? 10.848 7.932 0.136 1.00 95.69 69 VAL A O 1
ATOM 512 N N . VAL A 1 70 ? 10.621 7.036 -1.907 1.00 95.94 70 VAL A N 1
ATOM 513 C CA . VAL A 1 70 ? 10.171 8.258 -2.589 1.00 95.94 70 VAL A CA 1
ATOM 514 C C 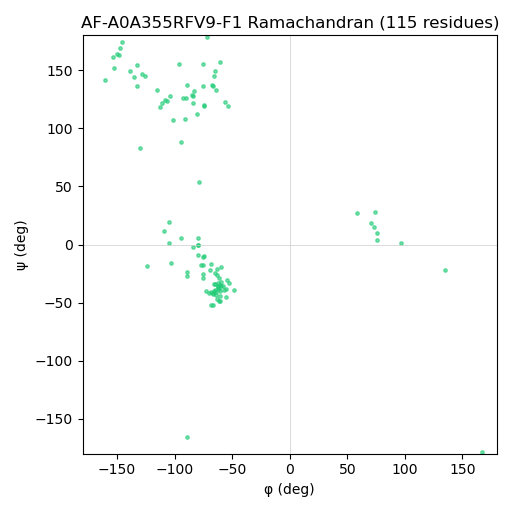. VAL A 1 70 ? 8.747 8.047 -3.096 1.00 95.94 70 VAL A C 1
ATOM 516 O O . VAL A 1 70 ? 8.449 7.019 -3.700 1.00 95.94 70 VAL A O 1
ATOM 519 N N . ASN A 1 71 ? 7.858 9.011 -2.847 1.00 95.75 71 ASN A N 1
ATOM 520 C CA . ASN A 1 71 ? 6.505 8.979 -3.398 1.00 95.75 71 ASN A CA 1
ATOM 521 C C . ASN A 1 71 ? 6.527 9.470 -4.853 1.00 95.75 71 ASN A C 1
ATOM 523 O O . ASN A 1 71 ? 6.789 10.646 -5.094 1.00 95.75 71 ASN A O 1
ATOM 527 N N . ILE A 1 72 ? 6.257 8.573 -5.802 1.00 95.56 72 ILE A N 1
ATOM 528 C CA . ILE A 1 72 ? 6.281 8.862 -7.246 1.00 95.56 72 ILE A CA 1
ATOM 529 C C . ILE A 1 72 ? 4.884 9.033 -7.858 1.00 95.56 72 ILE A C 1
ATOM 531 O O . ILE A 1 72 ? 4.762 9.547 -8.965 1.00 95.56 72 ILE A O 1
ATOM 535 N N . ALA A 1 73 ? 3.828 8.598 -7.163 1.00 95.06 73 ALA A N 1
ATOM 536 C CA . ALA A 1 73 ? 2.457 8.672 -7.653 1.00 95.06 73 ALA A CA 1
ATOM 537 C C . ALA A 1 73 ? 1.446 8.553 -6.507 1.00 95.06 73 ALA A C 1
ATOM 539 O O . ALA A 1 73 ? 1.595 7.724 -5.612 1.00 95.06 73 ALA A O 1
ATOM 540 N N . GLN A 1 74 ? 0.358 9.321 -6.592 1.00 93.25 74 GLN A N 1
ATOM 541 C CA . GLN A 1 74 ? -0.741 9.270 -5.630 1.00 93.25 74 GLN A CA 1
ATOM 542 C C . GLN A 1 74 ? -2.092 9.133 -6.359 1.00 93.25 74 GLN A C 1
ATOM 544 O O . GLN A 1 74 ? -2.778 10.130 -6.584 1.00 93.25 74 GLN A O 1
ATOM 549 N N . PRO A 1 75 ? -2.490 7.905 -6.745 1.00 90.50 75 PRO A N 1
ATOM 550 C CA . PRO A 1 75 ? -3.730 7.669 -7.492 1.00 90.50 75 PRO A CA 1
ATOM 551 C C . PRO A 1 75 ? -4.994 7.921 -6.655 1.00 90.50 75 PRO A C 1
ATOM 553 O O . PRO A 1 75 ? -6.055 8.194 -7.211 1.00 90.50 75 P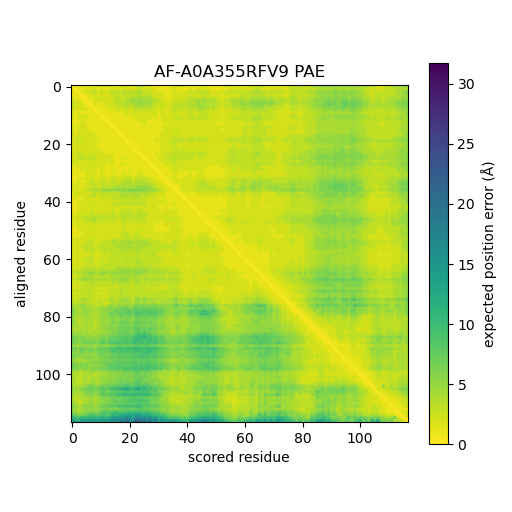RO A O 1
ATOM 556 N N . PHE A 1 76 ? -4.888 7.870 -5.322 1.00 88.81 76 PHE A N 1
ATOM 557 C CA . PHE A 1 76 ? -5.982 8.164 -4.397 1.00 88.81 76 PHE A CA 1
ATOM 558 C C . PHE A 1 76 ? -5.713 9.462 -3.631 1.00 88.81 76 PHE A C 1
ATOM 560 O O . PHE A 1 76 ? -4.720 9.592 -2.914 1.00 88.81 76 PHE A O 1
ATOM 567 N N . LYS A 1 77 ? -6.629 10.428 -3.749 1.00 86.00 77 LYS A N 1
ATOM 568 C CA . LYS A 1 77 ? -6.528 11.723 -3.054 1.00 86.00 77 LYS A CA 1
ATOM 569 C C . LYS A 1 77 ? -6.868 11.633 -1.560 1.00 86.00 77 LYS A C 1
ATOM 571 O O . LYS A 1 77 ? -6.359 12.427 -0.776 1.00 86.00 77 LYS A O 1
ATOM 576 N N . SER A 1 78 ? -7.721 10.689 -1.169 1.00 86.06 78 SER A N 1
ATOM 577 C CA . SER A 1 78 ? -8.228 10.525 0.198 1.00 86.06 78 SER A CA 1
ATOM 578 C C . SER A 1 78 ? -8.143 9.070 0.651 1.00 86.06 78 SER A C 1
ATOM 580 O O . SER A 1 78 ? -8.167 8.157 -0.174 1.00 86.06 78 SER A O 1
ATOM 582 N N . SER A 1 79 ? -8.065 8.856 1.968 1.00 82.69 79 SER A N 1
ATOM 583 C CA . SER A 1 79 ? -8.072 7.511 2.548 1.00 82.69 79 SER A CA 1
ATOM 584 C C . SER A 1 79 ? -9.421 6.825 2.328 1.00 82.69 79 SER A C 1
ATOM 586 O O . SER A 1 79 ? -10.466 7.440 2.529 1.00 82.69 79 SER A O 1
ATOM 588 N N . GLY A 1 80 ? -9.378 5.549 1.943 1.00 82.12 80 GLY A N 1
ATOM 589 C CA . GLY A 1 80 ? -10.538 4.656 1.918 1.00 82.12 80 GLY A CA 1
ATOM 590 C C . GLY A 1 80 ? -10.694 3.821 3.193 1.00 82.12 80 GLY A C 1
ATOM 591 O O . GLY A 1 80 ? -11.538 2.929 3.223 1.00 82.12 80 GLY A O 1
ATOM 592 N N . LEU A 1 81 ? -9.870 4.054 4.226 1.00 84.81 81 LEU A N 1
ATOM 593 C CA . LEU A 1 81 ? -10.007 3.351 5.500 1.00 84.81 81 LEU A CA 1
ATOM 594 C C . LEU A 1 81 ? -11.346 3.711 6.146 1.00 84.81 81 LEU A C 1
ATOM 596 O O . LEU A 1 81 ? -11.692 4.884 6.247 1.00 84.81 81 LEU A O 1
ATOM 600 N N . MET A 1 82 ? -12.061 2.692 6.614 1.00 86.44 82 MET A N 1
ATOM 601 C CA . MET A 1 82 ? -13.338 2.829 7.303 1.00 86.44 82 MET A CA 1
ATOM 602 C C . MET A 1 82 ? -13.327 1.968 8.563 1.00 86.44 82 MET A C 1
ATOM 604 O O . MET A 1 82 ? -12.934 0.802 8.518 1.00 86.44 82 MET A O 1
ATOM 608 N N . LEU A 1 83 ? -13.821 2.519 9.672 1.00 86.38 83 LEU A N 1
ATOM 609 C CA . LEU A 1 83 ? -14.233 1.717 10.820 1.00 86.38 83 LEU A CA 1
ATOM 610 C C . LEU A 1 83 ? -15.659 1.238 10.571 1.00 86.38 83 LEU A C 1
ATOM 612 O O . LEU A 1 83 ? -16.547 2.029 10.254 1.00 86.38 83 LEU A O 1
ATOM 616 N N . THR A 1 84 ? -15.874 -0.066 10.702 1.00 89.88 84 THR A N 1
ATOM 617 C CA . THR A 1 84 ? -17.182 -0.688 10.491 1.00 89.88 84 THR A CA 1
ATOM 618 C C . THR A 1 84 ? -17.571 -1.492 11.723 1.00 89.88 84 THR A C 1
ATOM 620 O O . THR A 1 84 ? -16.723 -2.053 12.414 1.00 89.88 84 THR A O 1
ATOM 623 N N . CYS A 1 85 ? -18.863 -1.506 12.036 1.00 92.31 85 CYS A N 1
ATOM 624 C CA . CYS A 1 85 ? -19.433 -2.300 13.117 1.00 92.31 85 CYS A CA 1
ATOM 625 C C . CYS A 1 85 ? -20.874 -2.683 12.766 1.00 92.31 85 CYS A C 1
ATOM 627 O O . CYS A 1 85 ? -21.479 -2.106 11.857 1.00 92.31 85 CYS A O 1
ATOM 629 N N . TRP A 1 86 ? -21.428 -3.666 13.476 1.00 93.25 86 TRP A N 1
ATOM 630 C CA . TRP A 1 86 ? -22.826 -4.040 13.294 1.00 93.25 86 TRP A CA 1
ATOM 631 C C . TRP A 1 86 ? -23.758 -2.909 13.733 1.00 93.25 86 TRP A C 1
ATOM 633 O O . TRP A 1 86 ? -23.492 -2.192 14.701 1.00 93.25 86 TRP A O 1
ATOM 643 N N . LYS A 1 87 ? -24.879 -2.763 13.022 1.00 91.62 87 LYS A N 1
ATOM 644 C CA . LYS A 1 87 ? -25.853 -1.686 13.249 1.00 91.62 87 LYS A CA 1
ATOM 645 C C . LYS A 1 87 ? -26.471 -1.718 14.654 1.00 91.62 87 LYS A C 1
ATOM 647 O O . LYS A 1 87 ? -26.859 -0.679 15.179 1.00 91.62 87 LYS A O 1
ATOM 652 N N . ASP A 1 88 ? -26.571 -2.896 15.252 1.00 94.88 88 ASP A N 1
ATOM 653 C CA . ASP A 1 88 ? -27.151 -3.143 16.573 1.00 94.88 88 ASP A CA 1
ATOM 654 C C . ASP A 1 88 ? -26.165 -2.923 17.738 1.00 94.88 88 ASP A C 1
ATOM 656 O O . ASP A 1 88 ? -26.570 -2.974 18.896 1.00 94.88 88 ASP A O 1
ATOM 660 N N . THR A 1 89 ? -24.898 -2.584 17.466 1.00 92.81 89 THR A N 1
ATOM 661 C CA . THR A 1 89 ? -23.893 -2.287 18.511 1.00 92.81 89 THR A CA 1
ATOM 662 C C . THR A 1 89 ? -24.162 -0.995 19.284 1.00 92.81 89 THR A C 1
ATOM 664 O O . THR A 1 89 ? -23.573 -0.779 20.345 1.00 92.81 89 THR A O 1
ATOM 667 N N . GLY A 1 90 ? -25.016 -0.116 18.749 1.00 91.88 90 GLY A N 1
ATOM 668 C CA . GLY A 1 90 ? -25.311 1.199 19.321 1.00 91.88 90 GLY A CA 1
ATOM 669 C C . GLY A 1 90 ? -24.213 2.251 19.118 1.00 91.88 90 GLY A C 1
ATOM 670 O O . GLY A 1 90 ? -24.377 3.368 19.598 1.00 91.88 90 GLY A O 1
ATOM 671 N N . ILE A 1 91 ? -23.133 1.928 18.396 1.00 93.31 91 ILE A N 1
ATOM 672 C CA . ILE A 1 91 ? -22.029 2.848 18.092 1.00 93.31 91 ILE A CA 1
ATOM 673 C C . ILE A 1 91 ? -22.482 3.845 17.021 1.00 93.31 91 ILE A C 1
ATOM 675 O O . ILE A 1 91 ? -22.858 3.454 15.916 1.00 93.31 91 ILE A O 1
ATOM 679 N N . LYS A 1 92 ? -22.452 5.141 17.343 1.00 91.56 92 LYS A N 1
ATOM 680 C CA . LYS A 1 92 ? -22.870 6.231 16.442 1.00 91.56 92 LYS A CA 1
ATOM 681 C C . LYS A 1 92 ? -21.778 7.271 16.219 1.00 91.56 92 LYS A C 1
ATOM 683 O O . LYS A 1 92 ? -21.853 8.042 15.266 1.00 91.56 92 LYS A O 1
ATOM 688 N N . SER A 1 93 ? -20.785 7.308 17.096 1.00 89.62 93 SER A N 1
ATOM 689 C CA . SER A 1 93 ? -19.685 8.261 17.085 1.00 89.62 93 SER A CA 1
ATOM 690 C C . SER A 1 93 ? -18.409 7.625 17.649 1.00 89.62 93 SER A C 1
ATOM 692 O O . SER A 1 93 ? -18.492 6.623 18.363 1.00 89.62 93 SER A O 1
ATOM 694 N N . PRO A 1 94 ? -17.225 8.218 17.403 1.00 85.81 94 PRO A N 1
ATOM 695 C CA . PRO A 1 94 ? -15.977 7.733 17.992 1.00 85.81 94 PRO A CA 1
ATOM 696 C C . PRO A 1 94 ? -15.997 7.623 19.528 1.00 85.81 94 PRO A C 1
ATOM 698 O O . PRO A 1 94 ? -15.366 6.732 20.089 1.00 85.81 94 PRO A O 1
ATOM 701 N N . ALA A 1 95 ? -16.763 8.474 20.222 1.00 89.44 95 ALA A N 1
ATOM 702 C CA . ALA A 1 95 ? -16.877 8.440 21.682 1.00 89.44 95 ALA A CA 1
ATOM 703 C C . ALA A 1 95 ? -17.502 7.132 22.213 1.00 89.44 95 ALA A C 1
ATOM 705 O O . ALA A 1 95 ? -17.190 6.705 23.328 1.00 89.44 95 ALA A O 1
ATOM 706 N N . ASP A 1 96 ? -18.330 6.463 21.405 1.00 91.94 96 ASP A N 1
ATOM 707 C CA . ASP A 1 96 ? -19.011 5.216 21.774 1.00 91.94 96 ASP A CA 1
ATOM 708 C C . ASP A 1 96 ? -18.069 4.000 21.775 1.00 91.94 96 ASP A C 1
ATOM 710 O O . ASP A 1 96 ? -18.430 2.922 22.256 1.00 91.94 96 ASP A O 1
ATOM 714 N N . PHE A 1 97 ? -16.841 4.155 21.267 1.00 89.19 97 PHE A N 1
ATOM 715 C CA . PHE A 1 97 ? -15.830 3.101 21.298 1.00 89.19 97 PHE A CA 1
ATOM 716 C C . PHE A 1 97 ? -15.200 2.896 22.678 1.00 89.19 97 PHE A C 1
ATOM 718 O O . PHE A 1 97 ? -14.497 1.904 22.883 1.00 89.19 97 PHE A O 1
ATOM 725 N N . LYS A 1 98 ? -15.435 3.788 23.649 1.00 89.75 98 LYS A N 1
ATOM 726 C CA . LYS A 1 98 ? -14.864 3.645 24.993 1.00 89.75 98 LYS A CA 1
ATOM 727 C C . LYS A 1 98 ? -15.259 2.297 25.608 1.00 89.75 98 LYS A C 1
ATOM 729 O O . LYS A 1 98 ? -16.437 1.986 25.769 1.00 89.75 98 LYS A O 1
ATOM 734 N N . GLY A 1 99 ? -14.255 1.501 25.977 1.00 91.31 99 GLY A N 1
ATOM 735 C CA . GLY A 1 99 ? -14.454 0.165 26.551 1.00 91.31 99 GLY A CA 1
ATOM 736 C C . GLY A 1 99 ? -14.846 -0.918 25.538 1.00 91.31 99 GLY A C 1
ATOM 737 O O . GLY A 1 99 ? -15.218 -2.014 25.951 1.00 91.31 99 GLY A O 1
ATOM 738 N N . LYS A 1 100 ? -14.779 -0.640 24.230 1.00 91.56 100 LYS A N 1
ATOM 739 C CA . LYS A 1 100 ? -14.952 -1.631 23.159 1.00 91.56 100 LYS A CA 1
ATOM 740 C C . LYS A 1 100 ? -13.598 -2.143 22.670 1.00 91.56 100 LYS A C 1
ATOM 742 O O . LYS A 1 100 ? -12.585 -1.453 22.762 1.00 91.56 100 LYS A O 1
ATOM 747 N N . THR A 1 101 ? -13.597 -3.346 22.107 1.00 92.12 101 THR A N 1
ATOM 748 C CA . THR A 1 101 ? -12.440 -3.901 21.396 1.00 92.12 101 THR A CA 1
ATOM 749 C C . THR A 1 101 ? -12.527 -3.518 19.924 1.00 92.12 101 THR A C 1
ATOM 751 O O . THR A 1 101 ? -13.539 -3.790 19.281 1.00 92.12 101 THR A O 1
ATOM 754 N N . ILE A 1 102 ? -11.469 -2.905 19.390 1.00 89.88 102 ILE A N 1
ATOM 755 C CA . ILE A 1 102 ? -11.372 -2.534 17.975 1.00 89.88 102 ILE A CA 1
ATOM 756 C C . ILE A 1 102 ? -10.355 -3.453 17.299 1.00 89.88 102 ILE A C 1
ATOM 758 O O . ILE A 1 102 ? -9.211 -3.552 17.740 1.00 89.88 102 ILE A O 1
ATOM 762 N N . GLY A 1 103 ? -10.784 -4.133 16.236 1.00 90.56 103 GLY A N 1
ATOM 763 C CA . GLY A 1 103 ? -9.898 -4.920 15.383 1.00 90.56 103 GLY A CA 1
ATOM 764 C C . GLY A 1 103 ? -9.207 -4.032 14.353 1.00 90.56 103 GLY A C 1
ATOM 765 O O . GLY A 1 103 ? -9.864 -3.241 13.679 1.00 90.56 103 GLY A O 1
ATOM 766 N N . VAL A 1 104 ? -7.891 -4.181 14.214 1.00 88.00 104 VAL A N 1
ATOM 767 C CA . VAL A 1 104 ? -7.084 -3.484 13.209 1.00 88.00 104 VAL A CA 1
ATOM 768 C C . VAL A 1 104 ? -6.116 -4.465 12.562 1.00 88.00 104 VAL A C 1
ATOM 770 O O . VAL A 1 104 ? -5.601 -5.367 13.222 1.00 88.00 104 VAL A O 1
ATOM 773 N N . TRP A 1 105 ? -5.873 -4.296 11.265 1.00 85.19 105 TRP A N 1
ATOM 774 C CA . TRP A 1 105 ? -4.858 -5.071 10.559 1.00 85.19 105 TRP A CA 1
ATOM 775 C C . TRP A 1 105 ? -3.486 -4.420 10.730 1.00 85.19 105 TRP A C 1
ATOM 777 O O . TRP A 1 105 ? -3.326 -3.236 10.442 1.00 85.19 105 TRP A O 1
ATOM 787 N N . PHE A 1 106 ? -2.483 -5.183 11.150 1.00 81.06 106 PHE A N 1
ATOM 788 C CA . PHE A 1 106 ? -1.103 -4.697 11.225 1.00 81.06 106 PHE A CA 1
ATOM 789 C C . PHE A 1 106 ? -0.462 -4.515 9.833 1.00 81.06 106 PHE A C 1
ATOM 791 O O . PHE A 1 106 ? -1.097 -4.769 8.808 1.00 81.06 106 PHE A O 1
ATOM 798 N N . TYR A 1 107 ? 0.792 -4.050 9.800 1.00 84.00 107 TYR A N 1
ATOM 799 C CA . TYR A 1 107 ? 1.582 -3.739 8.593 1.00 84.00 107 TYR A CA 1
ATOM 800 C C . TYR A 1 107 ? 1.182 -2.459 7.851 1.00 84.00 107 TYR A C 1
ATOM 802 O O . TYR A 1 107 ? 1.416 -2.311 6.650 1.00 84.00 107 TYR A O 1
ATOM 810 N N . GLY A 1 108 ? 0.639 -1.490 8.581 1.00 84.06 108 GLY A N 1
ATOM 811 C CA . GLY A 1 108 ? 0.470 -0.128 8.105 1.00 84.06 108 GLY A CA 1
ATOM 812 C C . GLY A 1 108 ? -0.891 0.478 8.408 1.00 84.06 108 GLY A C 1
ATOM 813 O O . GLY A 1 108 ? -0.986 1.704 8.432 1.00 84.06 108 GLY A O 1
ATOM 814 N N . ASN A 1 109 ? -1.931 -0.330 8.649 1.00 85.19 109 ASN A N 1
ATOM 815 C CA . ASN A 1 109 ? -3.277 0.189 8.930 1.00 85.19 109 ASN A CA 1
ATOM 816 C C . ASN A 1 109 ? -3.406 0.716 10.367 1.00 85.19 109 ASN A C 1
ATOM 818 O O . ASN A 1 109 ? -4.291 1.526 10.640 1.00 85.19 109 ASN A O 1
ATOM 822 N N . GLU A 1 110 ? -2.494 0.331 11.262 1.00 87.12 110 GLU A N 1
ATOM 823 C CA . GLU A 1 110 ? -2.393 0.890 12.605 1.00 87.12 110 GLU A CA 1
ATOM 824 C C . GLU A 1 110 ? -2.075 2.390 12.585 1.00 87.12 110 GLU A C 1
ATOM 826 O O . GLU A 1 110 ? -2.591 3.116 13.423 1.00 87.12 110 GLU A O 1
ATOM 831 N N . TYR A 1 111 ? -1.305 2.892 11.612 1.00 88.00 111 TYR A N 1
ATOM 832 C CA . TYR A 1 111 ? -0.943 4.314 11.576 1.00 88.00 111 TYR A CA 1
ATOM 833 C C . TYR A 1 111 ? -2.148 5.223 11.289 1.00 88.00 111 TYR A C 1
ATOM 835 O O . TYR A 1 111 ? -2.392 6.138 12.077 1.00 88.00 111 TYR A O 1
ATOM 843 N N . PRO A 1 112 ? -2.949 4.994 10.225 1.00 81.00 112 PRO A N 1
ATOM 844 C CA . PRO A 1 112 ? -4.178 5.753 10.048 1.00 81.00 112 PRO A CA 1
ATOM 845 C C . PRO A 1 112 ? -5.186 5.523 11.183 1.00 81.00 112 PRO A C 1
ATOM 847 O O . PRO A 1 112 ? -5.844 6.475 11.591 1.00 81.00 112 PRO A O 1
ATOM 850 N N . PHE A 1 113 ? -5.291 4.305 11.730 1.00 84.12 113 PHE A N 1
ATOM 851 C CA . PHE A 1 113 ? -6.177 4.038 12.868 1.00 84.12 113 PHE A CA 1
ATOM 852 C C . PHE A 1 113 ? -5.805 4.883 14.097 1.00 84.12 113 PHE A C 1
ATOM 854 O O . PHE A 1 113 ? -6.662 5.558 14.660 1.00 84.12 113 PHE A O 1
ATOM 861 N N . LEU A 1 114 ? -4.524 4.908 14.469 1.00 82.31 114 LEU A N 1
ATOM 862 C CA . LEU A 1 114 ? -4.020 5.716 15.580 1.00 82.31 114 LEU A CA 1
ATOM 863 C C . LEU A 1 114 ? -4.148 7.222 15.324 1.00 82.31 114 LEU A C 1
ATOM 865 O O . LEU A 1 114 ? -4.222 7.976 16.279 1.00 82.31 114 LEU A O 1
ATOM 869 N N . SER A 1 115 ? -4.196 7.667 14.064 1.00 76.19 115 SER A N 1
ATOM 870 C CA . SER A 1 115 ? -4.428 9.081 13.734 1.00 76.19 115 SER A CA 1
ATOM 871 C C . SER A 1 115 ? -5.883 9.538 13.910 1.00 76.19 115 SER A C 1
ATOM 873 O O . SER A 1 115 ? -6.145 10.738 13.932 1.00 76.19 115 SER A O 1
ATOM 875 N N . TRP A 1 116 ? -6.833 8.599 13.984 1.00 70.62 116 TRP A N 1
ATOM 876 C CA . TRP A 1 116 ? -8.255 8.882 14.223 1.00 70.62 116 TRP A CA 1
ATOM 877 C C . TRP A 1 116 ? -8.635 8.910 15.704 1.00 70.62 116 TRP A C 1
ATOM 879 O O . TRP A 1 116 ? -9.672 9.485 16.041 1.00 70.62 116 TRP A O 1
ATOM 889 N N . MET A 1 117 ? -7.845 8.240 16.544 1.00 68.94 117 MET A N 1
ATOM 890 C CA . MET A 1 117 ? -8.025 8.156 17.996 1.00 68.94 117 MET A CA 1
ATOM 891 C C . MET A 1 117 ? -7.365 9.341 18.696 1.00 68.94 117 MET A C 1
ATOM 893 O O . MET A 1 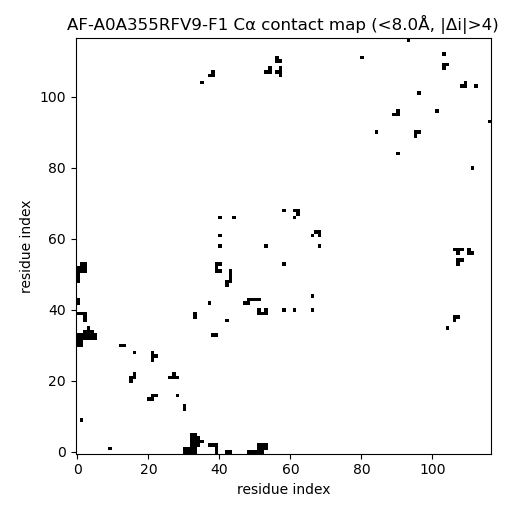117 ? -7.941 9.787 19.712 1.00 68.94 117 MET A O 1
#

Solvent-accessible surface area (backbone atoms only — not comparable to full-atom values): 7682 Å² total; per-residue (Å²): 49,37,60,42,55,94,50,79,93,50,45,68,61,55,50,35,55,76,72,39,53,40,56,77,68,77,39,90,83,77,87,43,73,26,34,93,89,48,39,36,71,58,38,42,74,70,68,73,32,96,55,63,45,75,55,68,59,34,51,49,55,43,35,76,74,66,44,92,75,78,91,87,79,74,95,63,94,66,84,85,82,76,92,84,77,66,86,86,72,74,67,84,52,80,78,59,49,73,95,58,89,82,88,78,58,74,80,40,53,51,49,59,52,62,73,73,107

Secondary structure (DSSP, 8-state):
--SSSS-GGGHHHHHHHHTTHHHHTT---------TT--HHHHHHTTS-S-----HHHHHHHHHTT--------S-SS--------GGG---SGGGGTT------TTTTHHHHHHH-